Protein 7BZE (pdb70)

InterPro domains:
  IPR002577 Helix-turn-helix, HxlR type [PF01638] (19-107)
  IPR002577 Helix-turn-helix, HxlR type [PS51118] (11-110)
  IPR036388 Winged helix-like DNA-binding domain superfamily [G3DSA:1.10.10.10] (1-118)
  IPR036390 Winged helix DNA-binding domain superfamily [SSF46785] (2-106)

Organism: Bacillus subtilis (strain 168) (NCBI:txid224308)

Structure (mmCIF, N/CA/C/O backbone):
data_7BZE
#
_entry.id   7BZE
#
_cell.length_a   60.797
_cell.length_b   70.073
_cell.length_c   28.293
_cell.angle_alpha   90.00
_cell.angle_beta   90.00
_cell.angle_gamma   90.00
#
_symmetry.space_group_name_H-M   'P 21 21 2'
#
loop_
_entity.id
_entity.type
_entity.pdbx_description
1 polymer 'HTH-type transcriptional activator HxlR'
2 non-polymer DI(HYDROXYETHYL)ETHER
3 water water
#
loop_
_atom_site.group_PDB
_atom_site.id
_atom_site.type_symbol
_atom_site.label_atom_id
_atom_site.label_alt_id
_atom_site.label_comp_id
_atom_site.label_asym_id
_atom_site.label_entity_id
_atom_site.label_seq_id
_atom_site.pdbx_PDB_ins_code
_atom_site.Cartn_x
_atom_site.Cartn_y
_atom_site.Cartn_z
_atom_site.occupancy
_atom_site.B_iso_or_equiv
_atom_site.auth_seq_id
_atom_site.auth_comp_id
_atom_site.auth_asym_id
_atom_site.auth_atom_id
_atom_site.pdbx_PDB_model_num
ATOM 1 N N . ASP A 1 8 ? 17.675 10.143 -6.305 1.00 90.25 5 ASP A N 1
ATOM 2 C CA . ASP A 1 8 ? 17.266 9.111 -7.297 1.00 93.11 5 ASP A CA 1
ATOM 3 C C . ASP A 1 8 ? 16.599 7.958 -6.545 1.00 98.53 5 ASP A C 1
ATOM 4 O O . ASP A 1 8 ? 15.377 7.778 -6.721 1.00 100.97 5 ASP A O 1
ATOM 9 N N . ASP A 1 9 ? 17.385 7.203 -5.769 1.00 109.43 6 ASP A N 1
ATOM 10 C CA . ASP A 1 9 ? 16.850 6.079 -4.954 1.00 101.10 6 ASP A CA 1
ATOM 11 C C . ASP A 1 9 ? 15.873 6.670 -3.932 1.00 100.02 6 ASP A C 1
ATOM 12 O O . ASP A 1 9 ? 14.796 6.076 -3.729 1.00 82.45 6 ASP A O 1
ATOM 17 N N . LYS A 1 10 ? 16.259 7.775 -3.286 1.00 101.32 7 LYS A N 1
ATOM 18 C CA . LYS A 1 10 ? 15.344 8.436 -2.319 1.00 97.93 7 LYS A CA 1
ATOM 19 C C . LYS A 1 10 ? 14.126 8.979 -3.078 1.00 89.21 7 LYS A C 1
ATOM 20 O O . LYS A 1 10 ? 13.030 8.984 -2.505 1.00 86.34 7 LYS A O 1
ATOM 26 N N . ARG A 1 11 ? 14.349 9.506 -4.285 1.00 95.46 8 ARG A N 1
ATOM 27 C CA . ARG A 1 11 ? 13.243 10.033 -5.127 1.00 90.58 8 ARG A CA 1
ATOM 28 C C . ARG A 1 11 ? 12.297 8.890 -5.530 1.00 81.29 8 ARG A C 1
ATOM 29 O O . ARG A 1 11 ? 11.074 9.130 -5.529 1.00 64.31 8 ARG A O 1
ATOM 37 N N . PHE A 1 12 ? 12.819 7.709 -5.892 1.00 72.60 9 PHE A N 1
ATOM 38 C CA . PHE A 1 12 ? 11.873 6.612 -6.227 1.00 70.58 9 PHE A CA 1
ATOM 39 C C . PHE A 1 12 ? 11.078 6.257 -4.970 1.00 66.40 9 PHE A C 1
ATOM 40 O O . PHE A 1 12 ? 9.845 6.169 -5.047 1.00 55.94 9 PHE A O 1
ATOM 48 N N . ASN A 1 13 ? 11.788 6.120 -3.846 1.00 59.88 10 ASN A N 1
ATOM 49 C CA . ASN A 1 13 ? 11.183 5.663 -2.568 1.00 62.31 10 ASN A CA 1
ATOM 50 C C . ASN A 1 13 ? 10.201 6.676 -1.971 1.00 57.63 10 ASN A C 1
ATOM 51 O O . ASN A 1 13 ? 9.075 6.271 -1.670 1.00 48.24 10 ASN A O 1
ATOM 56 N N . CYS A 1 14 ? 10.583 7.949 -1.861 1.00 55.20 11 CYS A N 1
ATOM 57 C CA . CYS A 1 14 ? 9.650 8.939 -1.332 1.00 58.29 11 CYS A CA 1
ATOM 58 C C . CYS A 1 14 ? 8.359 8.932 -2.132 1.00 46.26 11 CYS A C 1
ATOM 59 O O . CYS A 1 14 ? 7.261 9.020 -1.566 1.00 45.11 11 CYS A O 1
ATO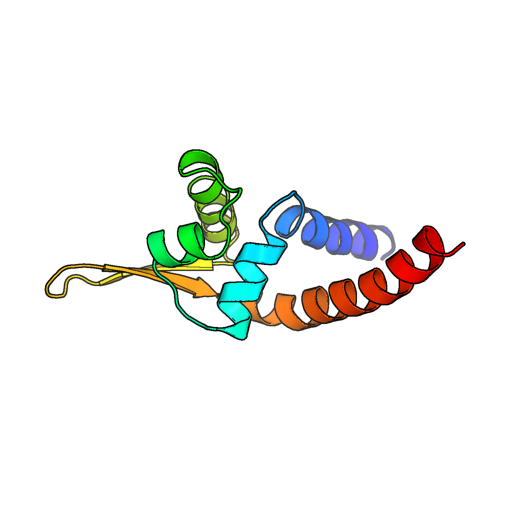M 62 N N . GLU A 1 15 ? 8.483 8.811 -3.459 1.00 43.17 12 GLU A N 1
ATOM 63 C CA . GLU A 1 15 ? 7.349 9.004 -4.355 1.00 39.32 12 GLU A CA 1
ATOM 64 C C . GLU A 1 15 ? 6.448 7.773 -4.427 1.00 38.95 12 GLU A C 1
ATOM 65 O O . GLU A 1 15 ? 5.210 7.904 -4.366 1.00 35.12 12 GLU A O 1
ATOM 71 N N . ALA A 1 16 ? 7.030 6.569 -4.558 1.00 38.77 13 ALA A N 1
ATOM 72 C CA . ALA A 1 16 ? 6.211 5.355 -4.519 1.00 32.05 13 ALA A CA 1
ATOM 73 C C . ALA A 1 16 ? 5.518 5.209 -3.171 1.00 34.80 13 ALA A C 1
ATOM 74 O O . ALA A 1 16 ? 4.355 4.789 -3.103 1.00 34.67 13 ALA A O 1
ATOM 76 N N . GLU A 1 17 ? 6.201 5.589 -2.088 1.00 36.36 14 GLU A N 1
ATOM 77 C CA . GLU A 1 17 ? 5.590 5.501 -0.770 1.00 33.70 14 GLU A CA 1
ATOM 78 C C . GLU A 1 17 ? 4.469 6.512 -0.569 1.00 34.41 14 GLU A C 1
ATOM 79 O O . GLU A 1 17 ? 3.534 6.250 0.197 1.00 38.42 14 GLU A O 1
ATOM 85 N N . LEU A 1 18 ? 4.588 7.703 -1.144 1.00 32.21 15 LEU A N 1
ATOM 86 C CA . LEU A 1 18 ? 3.480 8.655 -1.103 1.00 38.34 15 LEU A CA 1
ATOM 87 C C . LEU A 1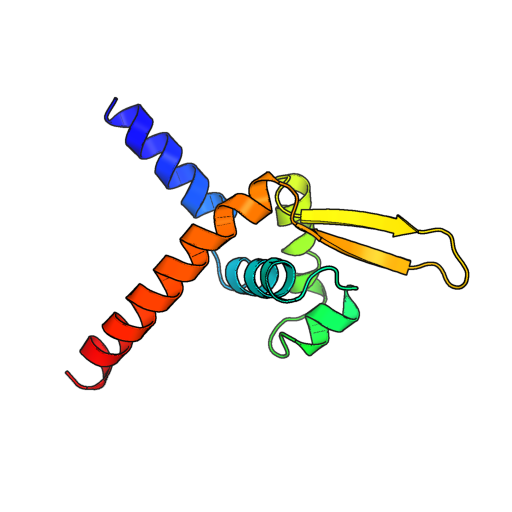 18 ? 2.205 8.044 -1.701 1.00 29.51 15 LEU A C 1
ATOM 88 O O . LEU A 1 18 ? 1.090 8.196 -1.171 1.00 31.07 15 LEU A O 1
ATOM 93 N N . THR A 1 19 ? 2.360 7.404 -2.859 1.00 29.37 16 THR A N 1
ATOM 94 C CA . THR A 1 19 ? 1.233 6.756 -3.507 1.00 26.07 16 THR A CA 1
ATOM 95 C C . THR A 1 19 ? 0.600 5.750 -2.563 1.00 28.83 16 THR A C 1
ATOM 96 O O . THR A 1 19 ? -0.628 5.693 -2.445 1.00 29.83 16 THR A O 1
ATOM 100 N N . LEU A 1 20 ? 1.408 4.885 -1.960 1.00 31.36 17 LEU A N 1
ATOM 101 C CA . LEU A 1 20 ? 0.879 3.872 -1.045 1.00 35.28 17 LEU A CA 1
ATOM 102 C C . LEU A 1 20 ? 0.102 4.505 0.100 1.00 35.19 17 LEU A C 1
ATOM 103 O O . LEU A 1 20 ? -0.966 4.023 0.492 1.00 36.60 17 LEU A O 1
ATOM 108 N N . ALA A 1 21 ? 0.598 5.621 0.600 1.00 31.39 18 ALA A N 1
ATOM 109 C CA . ALA A 1 21 ? -0.075 6.303 1.720 1.00 34.36 18 ALA A CA 1
ATOM 110 C C . ALA A 1 21 ? -1.453 6.806 1.292 1.00 31.44 18 ALA A C 1
ATOM 111 O O . ALA A 1 21 ? -2.362 6.701 2.061 1.00 36.73 18 ALA A O 1
ATOM 113 N N . VAL A 1 22 ? -1.561 7.356 0.095 1.00 29.12 19 VAL A N 1
ATOM 114 C CA . VAL A 1 22 ? -2.846 7.906 -0.407 1.00 26.57 19 VAL A CA 1
ATOM 115 C C . VAL A 1 22 ? -3.905 6.822 -0.614 1.00 31.07 19 VAL A C 1
ATOM 116 O O . VAL A 1 22 ? -5.034 7.076 -0.301 1.00 33.25 19 VAL A O 1
ATOM 120 N N . ILE A 1 23 ? -3.541 5.674 -1.171 1.00 30.71 20 ILE A N 1
ATOM 121 C CA . ILE A 1 23 ? -4.568 4.640 -1.477 1.00 30.49 20 ILE A CA 1
ATOM 122 C C . ILE A 1 23 ? -4.614 3.554 -0.410 1.00 42.82 20 ILE A C 1
ATOM 123 O O . ILE A 1 23 ? -5.446 2.695 -0.511 1.00 39.69 20 ILE A O 1
ATOM 128 N N . GLY A 1 24 ? -3.743 3.605 0.576 1.00 35.52 21 GLY A N 1
ATOM 129 C CA . GLY A 1 24 ? -3.672 2.483 1.519 1.00 44.94 21 GLY A CA 1
ATOM 130 C C . GLY A 1 24 ? -4.832 2.376 2.473 1.00 44.17 21 GLY A C 1
ATOM 131 O O . GLY A 1 24 ? -5.547 3.335 2.662 1.00 44.41 21 GLY A O 1
ATOM 132 N N . GLY A 1 25 ? -5.008 1.185 3.020 1.00 44.96 22 GLY A N 1
ATOM 133 C CA . GLY A 1 25 ? -6.034 0.944 4.005 1.00 61.15 22 GLY A CA 1
ATOM 134 C C . GLY A 1 25 ? -7.043 -0.065 3.520 1.00 67.64 22 GLY A C 1
ATOM 135 O O . GLY A 1 25 ? -6.831 -0.782 2.536 1.00 63.91 22 GLY A O 1
ATOM 136 N N . LYS A 1 26 ? -8.131 -0.153 4.282 1.00 58.55 23 LYS A N 1
ATOM 137 C CA . LYS A 1 26 ? -9.181 -1.162 4.027 1.00 71.41 23 LYS A CA 1
ATOM 138 C C . LYS A 1 26 ? -10.241 -0.718 3.018 1.00 68.31 23 LYS A C 1
ATOM 139 O O . LYS A 1 26 ? -10.870 -1.617 2.474 1.00 64.06 23 LYS A O 1
ATOM 145 N N . TRP A 1 27 ? -10.473 0.581 2.811 1.00 39.25 24 TRP A N 1
ATOM 146 C CA . TRP A 1 27 ? -11.603 0.920 1.913 1.00 34.50 24 TRP A CA 1
ATOM 147 C C . TRP A 1 27 ? -11.326 1.956 0.826 1.00 29.42 24 TRP A C 1
ATOM 148 O O . TRP A 1 27 ? -12.164 2.101 -0.016 1.00 29.81 24 TRP A O 1
ATOM 159 N N . LYS A 1 28 ? -10.205 2.645 0.848 1.00 29.70 25 LYS A N 1
ATOM 160 C CA . LYS A 1 28 ? -10.022 3.709 -0.166 1.00 26.81 25 LYS A CA 1
ATOM 161 C C . LYS A 1 28 ? -9.989 3.150 -1.586 1.00 28.47 25 LYS A C 1
ATOM 162 O O . LYS A 1 28 ? -10.586 3.733 -2.443 1.00 27.77 25 LYS A O 1
ATOM 168 N N . MET A 1 29 ? -9.309 2.038 -1.796 1.00 27.93 26 MET A N 1
ATOM 169 C CA . MET A 1 29 ? -9.216 1.542 -3.174 1.00 27.66 26 MET A CA 1
ATOM 170 C C . MET A 1 29 ? -10.603 1.198 -3.717 1.00 27.59 26 MET A C 1
ATOM 171 O O . MET A 1 29 ? -10.891 1.431 -4.889 1.00 29.87 26 MET A O 1
ATOM 176 N N . LEU A 1 30 ? -11.460 0.630 -2.884 1.00 26.85 27 LEU A N 1
ATOM 177 C CA . LEU A 1 30 ? -12.812 0.274 -3.295 1.00 28.14 27 LEU A CA 1
ATOM 178 C C . LEU A 1 30 ? -13.661 1.511 -3.555 1.00 28.99 27 LEU A C 1
ATOM 179 O O . LEU A 1 30 ? -14.353 1.566 -4.569 1.00 29.38 27 LEU A O 1
ATOM 184 N N . ILE A 1 31 ? -13.549 2.549 -2.708 1.00 29.14 28 ILE A N 1
ATOM 185 C CA . ILE A 1 31 ? -14.262 3.801 -2.978 1.00 29.13 28 ILE A CA 1
ATOM 186 C C . ILE A 1 31 ? -13.832 4.359 -4.325 1.00 28.57 28 ILE A C 1
ATOM 187 O O . ILE A 1 31 ? -14.643 4.656 -5.200 1.00 28.00 28 ILE A O 1
ATOM 192 N N . LEU A 1 32 ? -12.514 4.437 -4.541 1.00 26.07 29 LEU A N 1
ATOM 193 C CA . LEU A 1 32 ? -12.001 5.008 -5.770 1.00 23.15 29 LEU A CA 1
ATOM 194 C C . LEU A 1 32 ? -12.403 4.164 -6.960 1.00 26.69 29 LEU A C 1
ATOM 195 O O . LEU A 1 32 ? -12.693 4.696 -8.034 1.00 30.92 29 LEU A O 1
ATOM 200 N N . TRP A 1 33 ? -12.439 2.845 -6.782 1.00 28.80 30 TRP A N 1
ATOM 201 C CA . TRP A 1 33 ? -12.800 1.953 -7.881 1.00 28.37 30 TRP A CA 1
ATOM 202 C C . TRP A 1 33 ? -14.221 2.222 -8.370 1.00 30.17 30 TRP A C 1
ATOM 203 O O . TRP A 1 33 ? -14.449 2.396 -9.575 1.00 33.34 30 TRP A O 1
ATOM 214 N N . HIS A 1 34 ? -15.158 2.360 -7.437 1.00 30.10 31 HIS A N 1
ATOM 215 C CA . HIS A 1 34 ? -16.546 2.652 -7.798 1.00 31.04 31 HIS A CA 1
ATOM 216 C C . HIS A 1 34 ? -16.663 4.042 -8.446 1.00 36.93 31 HIS A C 1
ATOM 217 O O . HIS A 1 34 ? -17.303 4.224 -9.493 1.00 30.83 31 HIS A O 1
ATOM 224 N N . LEU A 1 35 ? -16.000 5.040 -7.879 1.00 29.44 32 LEU A N 1
ATOM 225 C CA . LEU A 1 35 ? -16.061 6.346 -8.508 1.00 28.68 32 LEU A CA 1
ATOM 226 C C . LEU A 1 35 ? -15.438 6.338 -9.903 1.00 34.84 32 LEU A C 1
ATOM 227 O O . LEU A 1 35 ? -15.889 7.064 -10.785 1.00 34.26 32 LEU A O 1
ATOM 232 N N . GLY A 1 36 ? -14.347 5.599 -10.128 1.00 30.05 33 GLY A N 1
ATOM 233 C CA . GLY A 1 36 ? -13.764 5.656 -11.455 1.00 30.78 33 GLY A CA 1
ATOM 234 C C . GLY A 1 36 ? -14.496 4.826 -12.489 1.00 31.44 33 GLY A C 1
ATOM 235 O O . GLY A 1 36 ? -14.425 5.126 -13.679 1.00 45.09 33 GLY A O 1
ATOM 236 N N . LYS A 1 37 ? -15.136 3.757 -12.073 1.00 35.68 34 LYS A N 1
ATOM 237 C CA . LYS A 1 37 ? -15.743 2.817 -13.005 1.00 38.81 34 LYS A CA 1
ATOM 238 C C . LYS A 1 37 ? -17.182 3.192 -13.291 1.00 50.23 34 LYS A C 1
ATOM 239 O O . LYS A 1 37 ? -17.659 3.039 -14.423 1.00 48.17 34 LYS A O 1
ATOM 245 N N . GLU A 1 38 ? -17.857 3.748 -12.294 1.00 40.46 35 GLU A N 1
ATOM 246 C CA . GLU A 1 38 ? -19.285 3.991 -12.382 1.00 36.58 35 GLU A CA 1
ATOM 247 C C . GLU A 1 38 ? -19.647 5.457 -12.416 1.00 45.28 35 GLU A C 1
ATOM 248 O O . GLU A 1 38 ? -20.755 5.787 -12.843 1.00 49.88 35 GLU A O 1
ATOM 254 N N . GLY A 1 39 ? -18.763 6.320 -11.951 1.00 41.59 36 GLY A N 1
ATOM 255 C CA . GLY A 1 39 ? -18.917 7.749 -12.013 1.00 41.20 36 GLY A CA 1
ATOM 256 C C . GLY A 1 39 ? -19.362 8.334 -10.690 1.00 41.35 36 GLY A C 1
ATOM 257 O O . GLY A 1 39 ? -19.221 7.741 -9.615 1.00 38.68 36 GLY A O 1
ATOM 258 N N . THR A 1 40 ? -19.959 9.517 -10.796 1.00 35.42 37 THR A N 1
ATOM 259 C CA . THR A 1 40 ? -20.372 10.286 -9.640 1.00 38.17 37 THR A CA 1
ATOM 260 C C . THR A 1 40 ? -21.379 9.529 -8.790 1.00 36.56 37 THR A C 1
ATOM 261 O O . THR A 1 40 ? -22.330 8.913 -9.300 1.00 37.58 37 T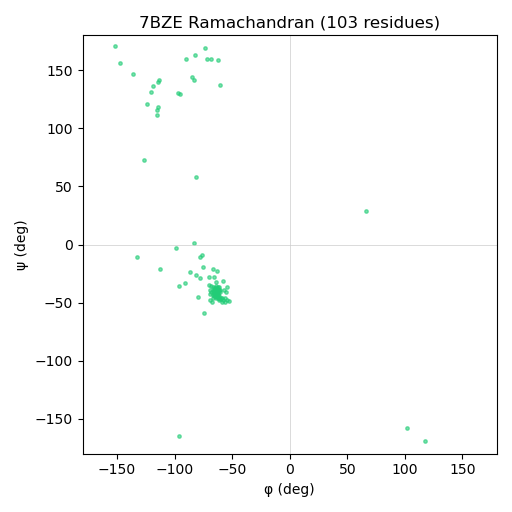HR A O 1
ATOM 265 N N . LYS A 1 41 ? -21.176 9.604 -7.472 1.00 33.49 38 LYS A N 1
ATOM 266 C CA . LYS A 1 41 ? -22.058 8.974 -6.503 1.00 34.50 38 LYS A CA 1
ATOM 267 C C . LYS A 1 41 ? -22.372 9.887 -5.314 1.00 30.20 38 LYS A C 1
ATOM 268 O O . LYS A 1 41 ? -21.558 10.723 -4.901 1.00 31.94 38 LYS A O 1
ATOM 274 N N . ARG A 1 42 ? -23.590 9.739 -4.787 1.00 32.71 39 ARG A N 1
ATOM 275 C CA . ARG A 1 42 ? -23.917 10.325 -3.499 1.00 28.44 39 ARG A CA 1
ATOM 276 C C . ARG A 1 42 ? -23.426 9.413 -2.376 1.00 27.98 39 ARG A C 1
ATOM 277 O O . ARG A 1 42 ? -23.205 8.221 -2.568 1.00 31.58 39 ARG A O 1
ATOM 285 N N . PHE A 1 43 ? -23.330 9.967 -1.170 1.00 30.98 40 PHE A N 1
ATOM 286 C CA . PHE A 1 43 ? -22.869 9.191 -0.016 1.00 28.53 40 PHE A CA 1
ATOM 287 C C . PHE A 1 43 ? -23.649 7.899 0.179 1.00 27.80 40 PHE A C 1
ATOM 288 O O . PHE A 1 43 ? -23.055 6.844 0.448 1.00 30.33 40 PHE A O 1
ATOM 296 N N . ASN A 1 44 ? -24.976 7.975 0.145 1.00 29.71 41 ASN A N 1
ATOM 297 C CA . ASN A 1 44 ? -25.797 6.766 0.421 1.00 31.77 41 ASN A CA 1
ATOM 298 C C . ASN A 1 44 ? -25.568 5.697 -0.639 1.00 32.33 41 ASN A C 1
ATOM 299 O O . ASN A 1 44 ? -25.741 4.537 -0.343 1.00 35.79 41 ASN A O 1
ATOM 304 N N . GLU A 1 45 ? -25.305 6.125 -1.857 1.00 35.19 42 GLU A N 1
ATOM 305 C CA . GLU A 1 45 ? -25.021 5.170 -2.923 1.00 33.02 42 GLU A CA 1
ATOM 306 C C . GLU A 1 45 ? -23.742 4.406 -2.636 1.00 37.89 42 GLU A C 1
ATOM 307 O O . GLU A 1 45 ? -23.681 3.186 -2.802 1.00 36.82 42 GLU A O 1
ATOM 313 N N . LEU A 1 46 ? -22.696 5.113 -2.196 1.00 35.78 43 LEU A N 1
ATOM 314 C CA . LEU A 1 46 ? -21.458 4.432 -1.832 1.00 33.03 43 LEU A CA 1
ATOM 315 C C . LEU A 1 46 ? -21.689 3.520 -0.634 1.00 41.56 43 LEU A C 1
ATOM 316 O O . LEU A 1 46 ? -21.138 2.413 -0.561 1.00 37.69 43 LEU A O 1
ATOM 321 N N . LYS A 1 47 ? -22.525 3.965 0.307 1.00 33.50 44 LYS A N 1
ATOM 322 C CA . LYS A 1 47 ? -22.741 3.202 1.531 1.00 36.58 44 LYS A CA 1
ATOM 323 C C . LYS A 1 47 ? -23.402 1.868 1.214 1.00 44.30 44 LYS A C 1
ATOM 324 O O . LYS A 1 47 ? -23.117 0.845 1.845 1.00 52.51 44 LYS A O 1
ATOM 330 N N . THR A 1 48 ? -24.304 1.894 0.249 1.00 39.08 45 THR A N 1
ATOM 331 C CA . THR A 1 48 ? -24.987 0.677 -0.245 1.00 50.99 45 THR A CA 1
ATOM 332 C C . THR A 1 48 ? -23.993 -0.220 -0.998 1.00 55.53 45 THR A C 1
ATOM 333 O O . THR A 1 48 ? -23.996 -1.420 -0.761 1.00 56.39 45 THR A O 1
ATOM 337 N N . LEU A 1 49 ? -23.138 0.364 -1.833 1.00 42.65 46 LEU A N 1
ATOM 338 C CA . LEU A 1 49 ? -22.173 -0.415 -2.642 1.00 47.23 46 LEU A CA 1
ATOM 339 C C . LEU A 1 49 ? -21.130 -1.099 -1.759 1.00 53.17 46 LEU A C 1
ATOM 340 O O . LEU A 1 49 ? -20.504 -2.033 -2.246 1.00 63.11 46 LEU A O 1
ATOM 345 N N . ILE A 1 50 ? -20.923 -0.619 -0.544 1.00 42.93 47 ILE A N 1
ATOM 346 C CA . ILE A 1 50 ? -19.875 -1.134 0.337 1.00 48.92 47 ILE A CA 1
ATOM 347 C C . ILE A 1 50 ? -20.542 -1.515 1.653 1.00 49.78 47 ILE A C 1
ATOM 348 O O . ILE A 1 50 ? -20.357 -0.840 2.679 1.00 53.19 47 ILE A O 1
ATOM 353 N N . PRO A 1 51 ? -21.308 -2.604 1.682 1.00 62.32 48 PRO A N 1
ATOM 354 C CA . PRO A 1 51 ? -22.198 -2.827 2.831 1.00 58.85 48 PRO A CA 1
ATOM 355 C C . PRO A 1 51 ? -21.474 -3.017 4.152 1.00 61.74 48 PRO A C 1
ATOM 356 O O . PRO A 1 51 ? -22.079 -2.783 5.204 1.00 73.38 48 PRO A O 1
ATOM 360 N N . ASP A 1 52 ? -20.209 -3.430 4.148 1.00 50.88 49 ASP A N 1
ATOM 361 C CA . ASP A 1 52 ? -19.512 -3.644 5.405 1.00 54.15 49 ASP A CA 1
ATOM 362 C C . ASP A 1 52 ? -19.033 -2.354 6.061 1.00 57.71 49 ASP A C 1
ATOM 363 O O . ASP A 1 52 ? -18.588 -2.393 7.213 1.00 61.63 49 ASP A O 1
ATOM 368 N N . ILE A 1 53 ? -19.090 -1.225 5.364 1.00 50.61 50 ILE A N 1
ATOM 369 C CA . ILE A 1 53 ? -18.542 0.026 5.877 1.00 51.08 50 ILE A CA 1
ATOM 370 C C . ILE A 1 53 ? -19.576 0.715 6.755 1.00 45.19 50 ILE A C 1
ATOM 371 O O . ILE A 1 53 ? -20.781 0.652 6.496 1.00 43.76 50 ILE A O 1
ATOM 376 N N . THR A 1 54 ? -19.107 1.365 7.816 1.00 42.60 51 THR A N 1
ATOM 377 C CA . THR A 1 54 ? -19.976 2.184 8.657 1.00 36.72 51 THR A CA 1
ATOM 378 C C . THR A 1 54 ? -20.048 3.634 8.186 1.00 42.61 51 THR A C 1
ATOM 379 O O . THR A 1 54 ? -19.198 4.108 7.428 1.00 34.26 51 THR A O 1
ATOM 383 N N . GLN A 1 55 ? -21.105 4.342 8.612 1.00 35.45 52 GLN A N 1
ATOM 384 C CA . GLN A 1 55 ? -21.212 5.745 8.226 1.00 32.61 52 GLN A CA 1
ATOM 385 C C . GLN A 1 55 ? -19.953 6.494 8.628 1.00 38.49 52 GLN A C 1
ATOM 386 O O . GLN A 1 55 ? -19.435 7.298 7.849 1.00 33.50 52 GLN A O 1
ATOM 392 N N . LYS A 1 56 ? -19.509 6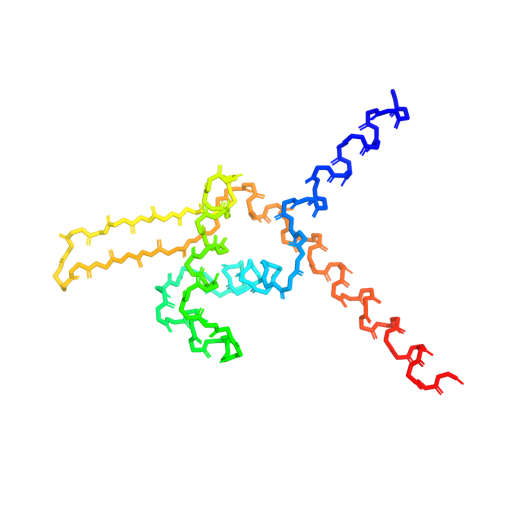.306 9.886 1.00 34.83 53 LYS A N 1
ATOM 393 C CA . LYS A 1 56 ? -18.372 7.040 10.417 1.00 36.79 53 LYS A CA 1
ATOM 394 C C . LYS A 1 56 ? -17.149 6.804 9.573 1.00 33.09 53 LYS A C 1
ATOM 395 O O . LYS A 1 56 ? -16.414 7.754 9.276 1.00 33.10 53 LYS A O 1
ATOM 401 N N . ILE A 1 57 ? -16.873 5.548 9.267 1.00 37.15 54 ILE A N 1
ATOM 402 C CA . ILE A 1 57 ? -15.684 5.169 8.453 1.00 35.18 54 ILE A CA 1
ATOM 403 C C . ILE A 1 57 ? -15.790 5.713 7.031 1.00 30.22 54 ILE A C 1
ATOM 404 O O . ILE A 1 57 ? -14.826 6.269 6.554 1.00 31.70 54 ILE A O 1
ATOM 409 N N . LEU A 1 58 ? -16.946 5.601 6.398 1.00 31.21 55 LEU A N 1
ATOM 410 C CA . LEU A 1 58 ? -17.060 6.124 5.018 1.00 27.90 55 LEU A CA 1
ATOM 411 C C . LEU A 1 5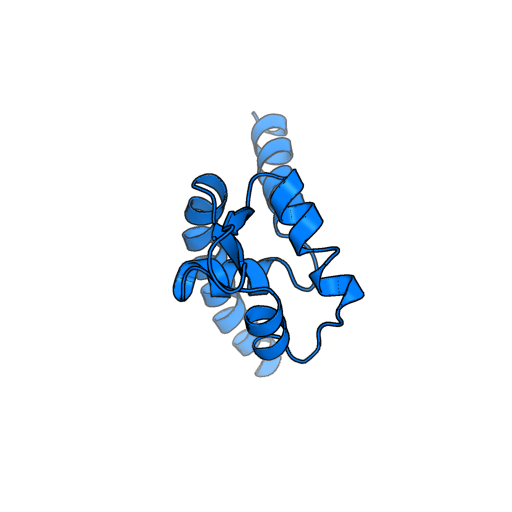8 ? -16.860 7.645 5.032 1.00 33.13 55 LEU A C 1
ATOM 412 O O . LEU A 1 58 ? -16.202 8.149 4.153 1.00 30.22 55 LEU A O 1
ATOM 417 N N . VAL A 1 59 ? -17.409 8.330 6.030 1.00 30.08 56 VAL A N 1
ATOM 418 C CA . VAL A 1 59 ? -17.217 9.798 6.118 1.00 29.89 56 VAL A CA 1
ATOM 419 C C . VAL A 1 59 ? -15.730 10.120 6.296 1.00 34.70 56 VAL A C 1
ATOM 420 O O . VAL A 1 59 ? -15.225 10.916 5.548 1.00 32.88 56 VAL A O 1
ATOM 424 N N A ASN A 1 60 ? -15.034 9.347 7.131 0.49 31.23 57 ASN A N 1
ATOM 425 N N B ASN A 1 60 ? -15.044 9.358 7.141 0.51 31.10 57 ASN A N 1
ATOM 426 C CA A ASN A 1 60 ? -13.585 9.573 7.396 0.49 33.36 57 ASN A CA 1
ATOM 427 C CA B ASN A 1 60 ? -13.599 9.618 7.377 0.51 33.37 57 ASN A CA 1
ATOM 428 C C A ASN A 1 60 ? -12.735 9.322 6.147 0.49 35.98 57 ASN A C 1
ATOM 429 C C B ASN A 1 60 ? -12.758 9.347 6.123 0.51 35.94 57 ASN A C 1
ATOM 430 O O A ASN A 1 60 ? -11.968 10.207 5.780 0.49 33.85 57 ASN A O 1
ATOM 431 O O B ASN A 1 60 ? -11.962 10.208 5.764 0.51 33.82 57 ASN A O 1
ATOM 440 N N . GLN A 1 61 ? -13.047 8.268 5.401 1.00 30.69 58 GLN A N 1
ATOM 441 C CA . GLN A 1 61 ? -12.283 7.893 4.192 1.00 29.41 58 GLN A CA 1
ATOM 442 C C . GLN A 1 61 ? -12.536 8.917 3.083 1.00 29.70 58 GLN A C 1
ATOM 443 O O . GLN A 1 61 ? -11.590 9.282 2.443 1.00 28.81 58 GLN A O 1
ATOM 449 N N . LEU A 1 62 ? -13.783 9.343 2.882 1.00 26.05 59 LEU A N 1
ATOM 450 C CA . LEU A 1 62 ? -14.072 10.330 1.862 1.00 24.31 59 LEU A CA 1
ATOM 451 C C . LEU A 1 62 ? -13.445 11.669 2.224 1.00 31.12 59 LEU A C 1
ATOM 452 O O . LEU A 1 62 ? -12.990 12.416 1.339 1.00 30.30 59 LEU A O 1
ATOM 457 N N . ARG A 1 63 ? -13.440 12.000 3.524 1.00 29.93 60 ARG A N 1
ATOM 458 C CA . ARG A 1 63 ? -12.852 13.270 3.937 1.00 29.32 60 ARG A CA 1
ATOM 459 C C . ARG A 1 63 ? -11.366 13.268 3.659 1.00 30.52 60 ARG A C 1
ATOM 460 O O . ARG A 1 63 ? -10.809 14.274 3.201 1.00 30.22 60 ARG A O 1
ATOM 468 N N . GLU A 1 64 ? -10.703 12.147 3.950 1.00 27.51 61 GLU A N 1
ATOM 469 C CA . GLU A 1 64 ? -9.254 12.048 3.695 1.00 29.23 61 GLU A CA 1
ATOM 470 C C . GLU A 1 64 ? -8.955 12.086 2.198 1.00 33.45 61 GLU A C 1
ATOM 471 O O . GLU A 1 64 ? -8.058 12.805 1.746 1.00 28.43 61 GLU A O 1
ATOM 477 N N . LEU A 1 65 ? -9.741 11.364 1.404 1.00 24.33 62 LEU A N 1
ATOM 478 C CA . LEU A 1 65 ? -9.593 11.404 -0.041 1.00 27.22 62 LEU A CA 1
ATOM 479 C C . LEU A 1 65 ? -9.817 12.797 -0.600 1.00 30.29 62 LEU A C 1
ATOM 480 O O . LEU A 1 65 ? -9.118 13.210 -1.534 1.00 31.09 62 LEU A O 1
ATOM 485 N N . GLU A 1 66 ? -10.784 13.535 -0.056 1.00 27.54 63 GLU A N 1
ATOM 486 C CA . GLU A 1 66 ? -10.999 14.908 -0.485 1.00 26.83 63 GLU A CA 1
ATOM 487 C C . GLU A 1 66 ? -9.824 15.796 -0.088 1.00 31.46 63 GLU A C 1
ATOM 488 O O . GLU A 1 66 ? -9.344 16.586 -0.897 1.00 31.65 63 GLU A O 1
ATOM 494 N N . GLN A 1 67 ? -9.348 15.687 1.147 1.00 28.37 64 GLN A N 1
ATOM 495 C CA . GLN A 1 67 ? -8.257 16.552 1.599 1.00 28.43 64 GLN A CA 1
ATOM 496 C C . GLN A 1 67 ? -6.981 16.259 0.828 1.00 34.71 64 GLN A C 1
ATOM 497 O O . GLN A 1 67 ? -6.137 17.146 0.591 1.00 33.39 64 GLN A O 1
ATOM 503 N N . ASP A 1 68 ? -6.865 15.029 0.377 1.00 29.63 65 ASP A N 1
ATOM 504 C CA . ASP A 1 68 ? -5.738 14.610 -0.438 1.00 30.51 65 ASP A CA 1
ATOM 505 C C . ASP A 1 68 ? -5.882 14.935 -1.922 1.00 31.28 65 ASP A C 1
ATOM 506 O O . ASP A 1 68 ? -4.989 14.596 -2.709 1.00 33.17 65 ASP A O 1
ATOM 511 N N . MET A 1 69 ? -6.966 15.570 -2.319 1.00 29.84 66 MET A N 1
ATOM 512 C CA . MET A 1 69 ? -7.219 16.023 -3.685 1.00 30.25 66 MET A CA 1
ATOM 513 C C . MET A 1 69 ? -7.380 14.875 -4.659 1.00 31.43 66 MET A C 1
ATOM 514 O O . MET A 1 69 ? -7.171 15.062 -5.859 1.00 30.34 66 MET A O 1
ATOM 519 N N . ILE A 1 70 ? -7.865 13.739 -4.151 1.00 28.49 67 ILE A N 1
ATOM 520 C CA . ILE A 1 70 ? -8.202 12.566 -4.959 1.00 30.01 67 ILE A CA 1
ATOM 521 C C . ILE A 1 70 ? -9.691 12.505 -5.319 1.00 28.41 67 ILE A C 1
ATOM 522 O O . ILE A 1 70 ? -10.055 12.062 -6.411 1.00 26.90 67 ILE A O 1
ATOM 527 N N . VAL A 1 71 ? -10.555 12.943 -4.408 1.00 26.53 68 VAL A N 1
ATOM 528 C CA . VAL A 1 71 ? -12.010 12.959 -4.555 1.00 26.01 68 VAL A CA 1
AT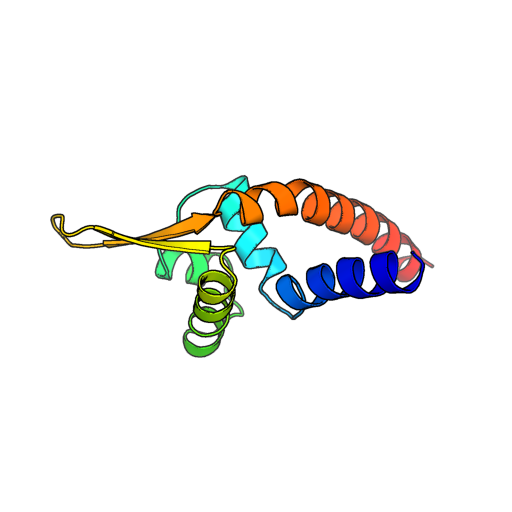OM 529 C C . VAL A 1 71 ? -12.442 14.412 -4.467 1.00 28.03 68 VAL A C 1
ATOM 530 O O . VAL A 1 71 ? -11.921 15.196 -3.654 1.00 29.81 68 VAL A O 1
ATOM 534 N N . HIS A 1 72 ? -13.344 14.757 -5.367 1.00 26.75 69 HIS A N 1
ATOM 535 C CA . HIS A 1 72 ? -14.064 16.021 -5.379 1.00 28.35 69 HIS A CA 1
ATOM 536 C C . HIS A 1 72 ? -15.409 15.806 -4.711 1.00 28.36 69 HIS A C 1
ATOM 537 O O . HIS A 1 72 ? -16.147 14.902 -5.103 1.00 29.32 69 HIS A O 1
ATOM 544 N N . ARG A 1 73 ? -15.756 16.685 -3.762 1.00 29.56 70 ARG A N 1
ATOM 545 C CA . ARG A 1 73 ? -17.084 16.743 -3.157 1.00 26.47 70 ARG A CA 1
ATOM 546 C C . ARG A 1 73 ? -17.731 18.066 -3.549 1.00 31.10 70 ARG A C 1
ATOM 547 O O . ARG A 1 73 ? -17.157 19.126 -3.285 1.00 33.42 70 ARG A O 1
ATOM 555 N N . GLU A 1 74 ? -18.852 17.987 -4.269 1.00 30.57 71 GLU A N 1
ATOM 556 C CA . GLU A 1 74 ? -19.573 19.174 -4.713 1.00 33.47 71 GLU A CA 1
ATOM 557 C C . GLU A 1 74 ? -20.994 19.179 -4.172 1.00 34.57 71 GLU A C 1
ATOM 558 O O . GLU A 1 74 ? -21.726 18.187 -4.301 1.00 31.14 71 GLU A O 1
ATOM 564 N N . VAL A 1 75 ? -21.385 20.332 -3.597 1.00 35.72 72 VAL A N 1
ATOM 565 C CA . VAL A 1 75 ? -22.747 20.560 -3.132 1.00 32.73 72 VAL A CA 1
ATOM 566 C C . VAL A 1 75 ? -23.488 21.272 -4.248 1.00 32.09 72 VAL A C 1
ATOM 567 O O . VAL A 1 75 ? -22.976 22.245 -4.802 1.00 38.68 72 VAL A O 1
ATOM 571 N N . TYR A 1 76 ? -24.654 20.762 -4.607 1.00 33.13 73 TYR A N 1
ATOM 572 C CA . TYR A 1 76 ? -25.469 21.340 -5.666 1.00 35.00 73 TYR A CA 1
ATOM 573 C C . TYR A 1 76 ? -26.757 21.853 -5.039 1.00 32.40 73 TYR A C 1
ATOM 574 O O . TYR A 1 76 ? -27.605 21.044 -4.632 1.00 37.77 73 TYR A O 1
ATOM 583 N N . PRO A 1 77 ? -26.969 23.173 -4.981 1.00 39.72 74 PRO A N 1
ATOM 584 C CA . PRO A 1 77 ? -28.200 23.695 -4.350 1.00 47.63 74 PRO A CA 1
ATOM 585 C C . PRO A 1 77 ? -29.409 23.662 -5.283 1.00 42.96 74 PRO A C 1
ATOM 586 O O . PRO A 1 77 ? -30.022 24.696 -5.623 1.00 59.06 74 PRO A O 1
ATOM 590 N N . VAL A 1 78 ? -29.730 22.471 -5.763 1.00 46.56 75 VAL A N 1
ATOM 591 C CA . VAL A 1 78 ? -30.903 22.262 -6.611 1.00 48.89 75 VAL A CA 1
ATOM 592 C C . VAL A 1 78 ? -32.063 21.777 -5.736 1.00 44.02 75 VAL A C 1
ATOM 593 O O . VAL A 1 78 ? -32.001 21.884 -4.504 1.00 39.79 75 VAL A O 1
ATOM 597 N N . VAL A 1 79 ? -33.112 21.231 -6.344 1.00 42.56 76 VAL A N 1
ATOM 598 C CA . VAL A 1 79 ? -34.274 20.779 -5.587 1.00 42.71 76 VAL A CA 1
ATOM 599 C C . VAL A 1 79 ? -34.378 19.249 -5.739 1.00 42.47 76 VAL A C 1
ATOM 600 O O . VAL A 1 79 ? -34.620 18.759 -6.853 1.00 57.54 76 VAL A O 1
ATOM 604 N N . PRO A 1 80 ? -34.233 18.482 -4.635 1.00 40.05 77 PRO A N 1
ATOM 605 C CA . PRO A 1 80 ? -33.631 18.771 -3.322 1.00 38.38 77 PRO A CA 1
ATOM 606 C C . PRO A 1 80 ? -32.133 18.923 -3.510 1.00 40.32 77 PRO A C 1
ATOM 607 O O . PRO A 1 80 ? -31.641 18.488 -4.541 1.00 39.69 77 PRO A O 1
ATOM 611 N N . PRO A 1 81 ? -31.445 19.573 -2.589 1.00 36.77 78 PRO A N 1
ATOM 612 C CA . PRO A 1 81 ? -29.983 19.668 -2.716 1.00 34.79 78 PRO A CA 1
ATOM 613 C C . PRO A 1 81 ? -29.350 18.286 -2.673 1.00 31.50 78 PRO A C 1
ATOM 614 O O . PRO A 1 81 ? -29.923 17.301 -2.217 1.00 32.54 78 PRO A O 1
ATOM 618 N N . LYS A 1 82 ? -28.147 18.210 -3.209 1.00 35.05 79 LYS A N 1
ATOM 619 C CA . LYS A 1 82 ? -27.466 16.933 -3.247 1.00 33.03 79 LYS A CA 1
ATOM 620 C C . LYS A 1 82 ? -25.980 17.221 -3.114 1.00 28.45 79 LYS A C 1
ATOM 621 O O . LYS A 1 82 ? -25.519 18.323 -3.396 1.00 30.42 79 LYS A O 1
ATOM 627 N N . VAL A 1 83 ? -25.238 16.213 -2.639 1.00 30.69 80 VAL A N 1
ATOM 628 C CA . VAL A 1 83 ? -23.790 16.272 -2.506 1.00 32.39 80 VAL A CA 1
ATOM 629 C C . VAL A 1 83 ? -23.249 15.081 -3.285 1.00 23.07 80 VAL A C 1
ATOM 630 O O . VAL A 1 83 ? -23.646 13.935 -3.027 1.00 28.97 80 VAL A O 1
ATOM 634 N N . GLU A 1 84 ? -22.419 15.368 -4.276 1.00 31.84 81 GLU A N 1
ATOM 635 C CA . GLU A 1 84 ? -21.900 14.357 -5.175 1.00 27.79 81 GLU A CA 1
ATOM 636 C C . GLU A 1 84 ? -20.398 14.221 -4.977 1.00 25.54 81 GLU A C 1
ATOM 637 O O . GLU A 1 84 ? -19.682 15.202 -4.761 1.00 27.73 81 GLU A O 1
ATOM 643 N N . TYR A 1 85 ? -19.933 12.980 -5.046 1.00 29.52 82 TYR A N 1
ATOM 644 C CA . TYR A 1 85 ? -18.517 12.656 -4.936 1.00 26.70 82 TYR A CA 1
ATOM 645 C C . TYR A 1 85 ? -18.038 12.099 -6.265 1.00 28.53 82 TYR A C 1
ATOM 646 O O . TYR A 1 85 ? -18.748 11.307 -6.892 1.00 28.57 82 TYR A O 1
ATOM 655 N N . SER A 1 86 ? -16.832 12.499 -6.676 1.00 29.93 83 SER A N 1
ATOM 656 C CA . SER A 1 86 ? -16.271 12.058 -7.947 1.00 29.20 83 SER A CA 1
ATOM 657 C C . SER A 1 86 ? -14.756 12.054 -7.836 1.00 28.23 83 SER A C 1
ATOM 658 O O . SER A 1 86 ? -14.182 12.621 -6.911 1.00 30.13 83 SER A O 1
ATOM 661 N N . LEU A 1 87 ? -14.101 11.498 -8.836 1.00 30.28 84 LEU A N 1
ATOM 662 C CA . LEU A 1 87 ? -12.657 11.592 -8.850 1.00 27.21 84 LEU A CA 1
ATOM 663 C C . LEU A 1 87 ? -12.196 12.917 -9.434 1.00 27.40 84 LEU A C 1
ATOM 664 O O . LEU A 1 87 ? -12.748 13.401 -10.425 1.00 36.38 84 LEU A O 1
ATOM 669 N N . THR A 1 88 ? -11.130 13.465 -8.843 1.00 28.13 85 THR A N 1
ATOM 670 C CA . THR A 1 88 ? -10.326 14.529 -9.446 1.00 28.93 85 THR A CA 1
ATOM 671 C C . THR A 1 88 ? -9.463 13.956 -10.566 1.00 30.63 85 THR A C 1
ATOM 672 O O . THR A 1 88 ? -9.335 12.750 -10.700 1.00 30.70 85 THR A O 1
ATOM 676 N N . PRO A 1 89 ? -8.827 14.791 -11.369 1.00 34.80 86 PRO A N 1
ATOM 677 C CA . PRO A 1 89 ? -7.862 14.241 -12.343 1.00 32.09 86 PRO A CA 1
ATOM 678 C C . PRO A 1 89 ? -6.779 13.368 -11.698 1.00 38.21 86 PRO A C 1
ATOM 679 O O . PRO A 1 89 ? -6.302 12.398 -12.310 1.00 34.80 86 PRO A O 1
ATOM 683 N N . HIS A 1 90 ? -6.330 13.733 -10.499 1.00 32.65 87 HIS A N 1
ATOM 684 C CA . HIS A 1 90 ? -5.317 12.921 -9.775 1.00 30.48 87 HIS A CA 1
ATOM 685 C C . HIS A 1 90 ? -5.902 11.565 -9.388 1.00 33.61 87 HIS A C 1
ATOM 686 O O . HIS A 1 90 ? -5.173 10.601 -9.378 1.00 29.74 87 HIS A O 1
ATOM 693 N N . GLY A 1 91 ? -7.154 11.557 -8.958 1.00 26.41 88 GLY A N 1
ATOM 694 C CA . GLY A 1 91 ? -7.810 10.293 -8.738 1.00 29.61 88 GLY A CA 1
ATOM 695 C C . GLY A 1 91 ? -7.937 9.474 -10.009 1.00 31.83 88 GLY A C 1
ATOM 696 O O . GLY A 1 91 ? -7.788 8.255 -9.980 1.00 28.82 88 GLY A O 1
ATOM 697 N N . GLU A 1 92 ? -8.299 10.109 -11.125 1.00 28.01 89 GLU A N 1
ATOM 698 C CA . GLU A 1 92 ? -8.492 9.327 -12.344 1.00 27.27 89 GLU A CA 1
ATOM 699 C C . GLU A 1 92 ? -7.186 8.634 -12.737 1.00 26.33 89 GLU A C 1
ATOM 700 O O . GLU A 1 92 ? -7.191 7.488 -13.201 1.00 30.78 89 GLU A O 1
ATOM 706 N N . SER A 1 93 ? -6.056 9.302 -12.530 1.00 28.96 90 SER A N 1
ATOM 707 C CA . SER A 1 93 ? -4.799 8.659 -12.938 1.00 31.82 90 SER A CA 1
ATOM 708 C C . SER A 1 93 ? -4.359 7.557 -11.966 1.00 31.11 90 SER A C 1
ATOM 709 O O . SER A 1 93 ? -3.438 6.783 -12.276 1.00 33.90 90 SER A O 1
ATOM 712 N N . LEU A 1 94 ? -5.016 7.425 -10.806 1.00 29.64 91 LEU A N 1
ATOM 713 C CA . LEU A 1 94 ? -4.807 6.221 -10.006 1.00 29.47 91 LEU A CA 1
ATOM 714 C C . LEU A 1 94 ? -5.514 5.000 -10.583 1.00 33.47 91 LEU A C 1
ATOM 715 O O . LEU A 1 94 ? -5.174 3.859 -10.219 1.00 31.30 91 LEU A O 1
ATOM 720 N N . MET A 1 95 ? -6.515 5.190 -11.446 1.00 29.35 92 MET A N 1
ATOM 721 C CA . MET A 1 95 ? -7.320 4.039 -11.821 1.00 27.50 92 MET A CA 1
ATOM 722 C C . MET A 1 95 ? -6.520 2.952 -12.513 1.00 31.17 92 MET A C 1
ATOM 723 O O . MET A 1 95 ? -6.785 1.776 -12.206 1.00 29.94 92 MET A O 1
ATOM 728 N N . PRO A 1 96 ? -5.624 3.247 -13.470 1.00 31.31 93 PRO A N 1
ATOM 729 C CA . PRO A 1 96 ? -4.795 2.173 -14.080 1.00 32.54 93 PRO A CA 1
ATOM 730 C C . PRO A 1 96 ? -3.970 1.430 -13.072 1.00 30.41 93 PRO A C 1
ATOM 731 O O . PRO A 1 96 ? -3.638 0.262 -13.294 1.00 33.19 93 PRO A O 1
ATOM 735 N N . ILE A 1 97 ? -3.549 2.106 -12.017 1.00 30.80 94 ILE A N 1
ATOM 736 C CA . ILE A 1 97 ? -2.782 1.458 -10.966 1.00 28.72 94 ILE A CA 1
ATOM 737 C C . ILE A 1 97 ? -3.666 0.492 -10.194 1.00 27.08 94 ILE A C 1
ATOM 738 O O . ILE A 1 97 ? -3.298 -0.660 -9.972 1.00 27.51 94 ILE A O 1
ATOM 743 N N . LEU A 1 98 ? -4.869 0.938 -9.795 1.00 25.59 95 LEU A N 1
ATOM 744 C CA . LEU A 1 98 ? -5.793 0.038 -9.116 1.00 23.89 95 LEU A CA 1
ATOM 745 C C . LEU A 1 98 ? -6.165 -1.143 -9.998 1.00 26.31 95 LEU A C 1
ATOM 746 O O . LEU A 1 98 ? -6.268 -2.268 -9.514 1.00 27.53 95 LEU A O 1
ATOM 751 N N . GLU A 1 99 ? -6.384 -0.908 -11.294 1.00 28.79 96 GLU A N 1
ATOM 752 C CA . GLU A 1 99 ? -6.743 -1.997 -12.199 1.00 28.57 96 GLU A CA 1
ATOM 753 C C . GLU A 1 99 ? -5.659 -3.054 -12.204 1.00 30.36 96 GLU A C 1
ATOM 754 O O . GLU A 1 99 ? -5.945 -4.251 -12.120 1.00 32.82 96 GLU A O 1
ATOM 760 N N . ALA A 1 100 ? -4.405 -2.609 -12.300 1.00 30.73 97 ALA A N 1
ATOM 761 C CA . ALA A 1 100 ? -3.258 -3.521 -12.347 1.00 27.84 97 ALA A CA 1
ATOM 762 C C . ALA A 1 100 ? -3.046 -4.235 -11.025 1.00 29.29 97 ALA A C 1
ATOM 763 O O . ALA A 1 100 ? -2.710 -5.425 -11.013 1.00 28.04 97 ALA A O 1
ATOM 765 N N . MET A 1 101 ? -3.301 -3.553 -9.914 1.00 24.84 98 MET A N 1
ATOM 766 C CA . MET A 1 101 ? -3.243 -4.205 -8.618 1.00 26.30 98 MET A CA 1
ATOM 767 C C . MET A 1 101 ? -4.293 -5.288 -8.500 1.00 27.17 98 MET A C 1
ATOM 768 O O . MET A 1 101 ? -4.023 -6.350 -7.938 1.00 28.69 98 MET A O 1
ATOM 773 N N . TYR A 1 102 ? -5.529 -5.022 -8.960 1.00 30.88 99 TYR A N 1
ATOM 774 C CA . TYR A 1 102 ? -6.546 -6.060 -8.921 1.00 28.32 99 TYR A CA 1
ATOM 775 C C . TYR A 1 102 ? -6.162 -7.252 -9.785 1.00 31.40 99 TYR A C 1
ATOM 776 O O . TYR A 1 102 ? -6.282 -8.411 -9.357 1.00 31.40 99 TYR A O 1
ATOM 785 N N . GLU A 1 103 ? -5.690 -6.996 -11.003 1.00 28.87 100 GLU A N 1
ATOM 786 C CA . GLU A 1 103 ? -5.331 -8.102 -11.875 1.00 30.15 100 GLU A CA 1
ATOM 787 C C . GLU A 1 103 ? -4.200 -8.912 -11.252 1.00 30.96 100 GLU A C 1
ATOM 788 O O . GLU A 1 103 ? -4.202 -10.150 -11.301 1.00 29.90 100 GLU A O 1
ATOM 794 N N . TRP A 1 104 ? -3.190 -8.228 -10.703 1.00 27.77 101 TRP A N 1
ATOM 795 C CA . TRP A 1 104 ? -2.085 -8.948 -10.079 1.0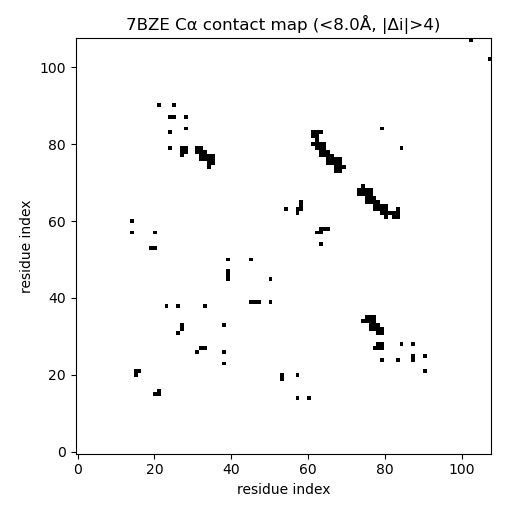0 28.11 101 TRP A CA 1
ATOM 796 C C . TRP A 1 104 ? -2.579 -9.789 -8.909 1.00 27.39 101 TRP A C 1
ATOM 797 O O . TRP A 1 104 ? -2.199 -10.965 -8.768 1.00 27.45 101 TRP A O 1
ATOM 808 N N . GLY A 1 105 ? -3.384 -9.191 -8.035 1.00 29.62 102 GLY A N 1
ATOM 809 C CA . GLY A 1 105 ? -3.804 -9.863 -6.827 1.00 30.37 102 GLY A CA 1
ATOM 810 C C . GLY A 1 105 ? -4.770 -11.004 -7.104 1.00 26.48 102 GLY A C 1
ATOM 811 O O . GLY A 1 105 ? -4.813 -11.983 -6.352 1.00 28.52 102 GLY A O 1
ATOM 812 N N . LYS A 1 106 ? -5.534 -10.905 -8.198 1.00 31.39 103 LYS A N 1
ATOM 813 C CA . LYS A 1 106 ? -6.387 -12.014 -8.622 1.00 31.19 103 LYS A CA 1
ATOM 814 C C . LYS A 1 106 ? -5.552 -13.255 -8.917 1.00 36.65 103 LYS A C 1
ATOM 815 O O . LYS A 1 106 ? -5.859 -14.358 -8.430 1.00 34.30 103 LYS A O 1
ATOM 821 N N . GLY A 1 107 ? -4.463 -13.074 -9.680 1.00 33.39 104 GLY A N 1
ATOM 822 C CA . GLY A 1 107 ? -3.583 -14.175 -10.001 1.00 32.10 104 GLY A CA 1
ATOM 823 C C . GLY A 1 107 ? -2.820 -14.667 -8.794 1.00 29.93 104 GLY A C 1
ATOM 824 O O . GLY A 1 107 ? -2.662 -15.878 -8.599 1.00 33.29 104 GLY A O 1
ATOM 825 N N . TYR A 1 108 ? -2.378 -13.737 -7.944 1.00 27.50 105 TYR A N 1
ATOM 826 C CA . TYR A 1 108 ? -1.631 -14.109 -6.746 1.00 31.00 105 TYR A CA 1
ATOM 827 C C . TYR A 1 108 ? -2.516 -14.885 -5.775 1.00 31.13 105 TYR A C 1
ATOM 828 O O . TYR A 1 108 ? -2.071 -15.871 -5.182 1.00 27.17 105 TYR A O 1
ATOM 837 N N . MET A 1 109 ? -3.755 -14.450 -5.629 1.00 30.78 106 MET A N 1
ATOM 838 C CA . MET A 1 109 ? -4.640 -15.147 -4.664 1.00 32.90 106 MET A CA 1
ATOM 839 C C . MET A 1 109 ? -4.821 -16.592 -5.116 1.00 28.61 106 MET A C 1
ATOM 840 O O . MET A 1 109 ? -4.781 -17.465 -4.295 1.00 31.44 106 MET A O 1
ATOM 845 N N . GLU A 1 110 ? -4.974 -16.808 -6.409 1.00 33.26 107 GLU A N 1
ATOM 846 C CA . GLU A 1 110 ? -5.126 -18.184 -6.877 1.00 37.85 107 GLU A CA 1
ATOM 847 C C . GLU A 1 110 ? -3.888 -19.002 -6.542 1.00 34.07 107 GLU A C 1
ATOM 848 O O . GLU A 1 110 ? -3.979 -20.156 -6.104 1.00 35.67 107 GLU A O 1
ATOM 854 N N . LEU A 1 111 ? -2.713 -18.381 -6.679 1.00 33.43 108 LEU A N 1
ATOM 855 C CA . LEU A 1 111 ? -1.458 -19.050 -6.359 1.00 29.64 108 LEU A CA 1
ATOM 856 C C . LEU A 1 111 ? -1.421 -19.487 -4.913 1.00 32.15 108 LEU A C 1
ATOM 857 O O . LEU A 1 111 ? -1.058 -20.633 -4.606 1.00 40.36 108 LEU A O 1
ATOM 862 N N . ILE A 1 112 ? -1.813 -18.597 -4.008 1.00 27.04 109 ILE A N 1
ATOM 863 C CA . ILE A 1 112 ? -1.677 -18.896 -2.596 1.00 33.59 109 ILE A CA 1
ATOM 864 C C . ILE A 1 112 ? -2.811 -19.751 -2.084 1.00 31.66 109 ILE A C 1
ATOM 865 O O . ILE A 1 112 ? -2.625 -20.483 -1.108 1.00 38.99 109 ILE A O 1
ATOM 870 N N . ASP A 1 113 ? -3.975 -19.675 -2.731 1.00 32.09 110 ASP A N 1
ATOM 871 C CA . ASP A 1 113 ? -5.151 -20.439 -2.314 1.00 33.97 110 ASP A CA 1
ATOM 872 C C . ASP A 1 113 ? -4.981 -21.896 -2.701 1.00 33.48 110 ASP A C 1
ATOM 873 O O . ASP A 1 113 ? -4.975 -22.783 -1.847 1.00 38.26 110 ASP A O 1
ATOM 878 N N . ILE A 1 114 ? -4.809 -22.155 -3.992 1.00 36.47 111 ILE A N 1
ATOM 879 C CA . ILE A 1 114 ? -4.672 -23.517 -4.490 1.00 41.67 111 ILE A CA 1
ATOM 880 C C . ILE A 1 114 ? -3.380 -24.148 -4.001 1.00 55.86 111 ILE A C 1
ATOM 881 O O . ILE A 1 114 ? -3.374 -25.317 -3.587 1.00 46.60 111 ILE A O 1
ATOM 886 N N . ASP A 1 115 ? -2.311 -23.357 -3.986 1.00 45.49 112 ASP A N 1
ATOM 887 C CA . ASP A 1 115 ? -0.991 -23.841 -3.513 1.00 60.33 112 ASP A CA 1
ATOM 888 C C . ASP A 1 115 ? -0.605 -25.057 -4.355 1.00 50.50 112 ASP A C 1
ATOM 889 O O . ASP A 1 115 ? -0.372 -26.098 -3.755 1.00 59.54 112 ASP A O 1
#

B-factor: mean 42.77, std 16.69, range [23.07, 109.43]

Sequence (108 aa):
DDKRFNCEAELTLAVIGGKWKMLILWHLGKEGTKRFNELKTLIPDITQKILVNNQLRELEQDMIVHREVYPVVPPKVEYSLTPHGESLMPILEAMYEWGKGYMELIDID

Solvent-accessible surface area: 7792 Å² total; per-residue (Å²): 142,123,134,168,144,51,60,98,41,94,119,48,114,72,27,5,31,59,180,52,13,72,73,0,0,58,24,4,26,118,89,28,68,27,104,46,107,81,0,62,96,67,4,113,121,5,67,119,145,59,0,66,34,28,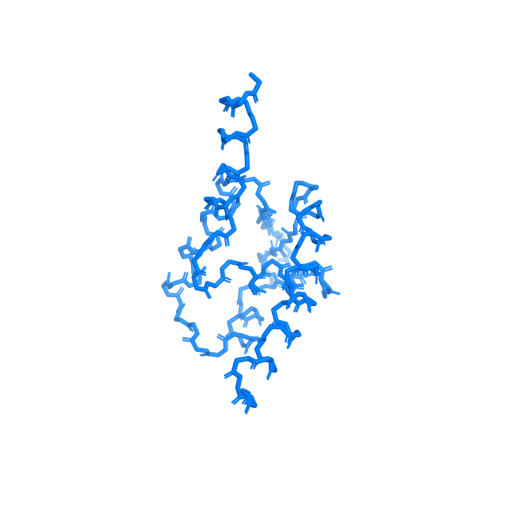4,105,73,0,66,125,58,131,11,3,84,101,63,84,78,124,76,148,99,96,56,42,34,18,29,19,20,109,115,0,88,74,18,21,90,73,8,66,60,81,117,97,171,27,132,46,100,124,117,120,102,107,134,158

Secondary structure (DSSP, 8-state):
-HHHHHHHHHHHHHHH-SSSHHHHHHHHHHH--EEHHHHHHHSTT--HHHHHHHHHHHHHTTSEEEEEE-SSS-EEEEEE-HHHHTTHHHHHHHHHHHHHHHHHHHH-

Foldseek 3Di:
DVVVVVVVVVVVCVLQDDDPSLVVLQCQQPPNKDFPVRVCVVVVVDDPVRSVVSQVSCVVVQQKDWDWDVDVPITIIIHGDPVSNVCNVVSVVVVVVVVVVVCVVVVD

Nearest PDB structures (foldseek):
  7bze-assembly1_A-2  TM=9.994E-01  e=4.974E-19  Bacillus subtilis subsp. subtilis str. 168
  7bzd-assembly1_A-2  TM=9.654E-01  e=9.263E-17  Bacillus subtilis subsp. subtilis str. 168
  7bzg-assembly3_J  TM=9.073E-01  e=2.449E-15  Bacillus subtilis subsp. subtilis str. 168
  4a5m-assembly1_B  TM=9.265E-01  e=5.822E-11  Bacillus subtilis
  4a5n-assembly2_D  TM=9.301E-01  e=3.616E-10  Bacillus subtilis

Radius of gyration: 15.84 Å; Cα contacts (8 Å, |Δi|>4): 89; chains: 1; bounding box: 52×48×24 Å